Protein AF-A0A0C3EJW3-F1 (afdb_monomer_lite)

Foldseek 3Di:
DDDPDPDPPDPVSVVVVPDDDDDLVCVVVDDCVPDPVVVVCVCVVDPPVCCVPPVDPCPDPVNVVVVCVVVCVCVVVQLVVQLVVQQVVVVVCVVVVHDPPPDDTRPVNQVVLVVQCVVPVPVSVVVCVPRNYDDD

Structure (mmCIF, N/CA/C/O backbone):
data_AF-A0A0C3EJW3-F1
#
_entry.id   AF-A0A0C3EJW3-F1
#
loop_
_atom_site.group_PDB
_atom_site.id
_atom_site.type_symbol
_atom_site.label_atom_id
_atom_site.label_alt_id
_atom_site.label_comp_id
_atom_site.label_asym_id
_atom_site.label_entity_id
_atom_site.label_seq_id
_atom_site.pdbx_PDB_ins_code
_atom_site.Cartn_x
_atom_site.Cartn_y
_atom_site.Cartn_z
_atom_site.occupancy
_atom_site.B_iso_or_equiv
_atom_site.auth_seq_id
_atom_site.auth_comp_id
_atom_site.auth_asym_id
_atom_site.auth_atom_id
_atom_site.pdbx_PDB_model_num
ATOM 1 N N . MET A 1 1 ? -47.038 -11.581 35.926 1.00 37.19 1 MET A N 1
ATOM 2 C CA . MET A 1 1 ? -45.570 -11.647 35.785 1.00 37.19 1 MET A CA 1
ATOM 3 C C . MET A 1 1 ? -45.106 -10.341 35.133 1.00 37.19 1 MET A C 1
ATOM 5 O O . MET A 1 1 ? -45.569 -10.022 34.053 1.00 37.19 1 MET A O 1
ATOM 9 N N . TYR A 1 2 ? -44.385 -9.542 35.926 1.00 34.38 2 TYR A N 1
ATOM 10 C CA . TYR A 1 2 ? -43.735 -8.222 35.775 1.00 34.38 2 TYR A CA 1
ATOM 11 C C . TYR A 1 2 ? -44.122 -7.182 34.691 1.00 34.38 2 TYR A C 1
ATOM 13 O O . TYR A 1 2 ? -44.002 -7.372 33.489 1.00 34.38 2 TYR A O 1
ATOM 21 N N . LYS A 1 3 ? -44.484 -5.996 35.214 1.00 40.88 3 LYS A N 1
ATOM 22 C CA . LYS A 1 3 ? -44.752 -4.699 34.566 1.00 40.88 3 LYS A CA 1
ATOM 23 C C . LYS A 1 3 ? -43.540 -4.179 33.767 1.00 40.88 3 LYS A C 1
ATOM 25 O O . LYS A 1 3 ? -42.578 -3.722 34.373 1.00 40.88 3 LYS A O 1
ATOM 30 N N . LEU A 1 4 ? -43.647 -4.111 32.438 1.00 45.75 4 LEU A N 1
ATOM 31 C CA . LEU A 1 4 ? -42.681 -3.449 31.536 1.00 45.75 4 LEU A CA 1
ATOM 32 C C . LEU A 1 4 ? -43.073 -2.007 31.128 1.00 45.75 4 LEU A C 1
ATOM 34 O O . LEU A 1 4 ? -42.535 -1.466 30.172 1.00 45.75 4 LEU A O 1
ATOM 38 N N . TYR A 1 5 ? -43.990 -1.343 31.842 1.00 40.28 5 TYR A N 1
ATOM 39 C CA . TYR A 1 5 ? -44.593 -0.076 31.378 1.00 40.28 5 TYR A CA 1
ATOM 40 C C . TYR A 1 5 ? -44.294 1.166 32.237 1.00 40.28 5 TYR A C 1
ATOM 42 O O . TYR A 1 5 ? -45.115 2.081 32.292 1.00 40.28 5 TYR A O 1
ATOM 50 N N . ARG A 1 6 ? -43.159 1.241 32.952 1.00 43.47 6 ARG A N 1
ATOM 51 C CA . ARG A 1 6 ? -42.928 2.379 33.876 1.00 43.47 6 ARG A CA 1
ATOM 52 C C . ARG A 1 6 ? -41.541 3.021 33.896 1.00 43.47 6 ARG A C 1
ATOM 54 O O . ARG A 1 6 ? -41.274 3.797 34.804 1.00 43.47 6 ARG A O 1
ATOM 61 N N . THR A 1 7 ? -40.680 2.764 32.916 1.00 51.78 7 THR A N 1
ATOM 62 C CA . THR A 1 7 ? -39.332 3.375 32.862 1.00 51.78 7 THR A CA 1
ATOM 63 C C . THR A 1 7 ? -39.186 4.461 31.795 1.00 51.78 7 THR A C 1
ATOM 65 O O . THR A 1 7 ? -38.311 5.313 31.909 1.00 51.78 7 THR A O 1
ATOM 68 N N . THR A 1 8 ? -40.084 4.529 30.809 1.00 51.72 8 THR A N 1
ATOM 69 C CA . THR A 1 8 ? -39.999 5.486 29.688 1.00 51.72 8 THR A CA 1
ATOM 70 C C . THR A 1 8 ? -40.367 6.931 30.038 1.00 51.72 8 THR A C 1
ATOM 72 O O . THR A 1 8 ? -40.081 7.822 29.246 1.00 51.72 8 THR A O 1
ATOM 75 N N . LYS A 1 9 ? -40.971 7.197 31.207 1.00 55.03 9 LYS A N 1
ATOM 76 C CA . LYS A 1 9 ? -41.408 8.544 31.644 1.00 55.03 9 LYS A CA 1
ATOM 77 C C . LYS A 1 9 ? -40.500 9.208 32.682 1.00 55.03 9 LYS A C 1
ATOM 79 O O . LYS A 1 9 ? -40.837 10.266 33.207 1.00 55.03 9 LYS A O 1
ATOM 84 N N . ILE A 1 10 ? -39.370 8.596 33.021 1.00 71.19 10 ILE A N 1
ATOM 85 C CA . ILE A 1 10 ? -38.439 9.192 33.975 1.00 71.19 10 ILE A CA 1
ATOM 86 C C . ILE A 1 10 ? -37.557 10.175 33.198 1.00 71.19 10 ILE A C 1
ATOM 88 O O . ILE A 1 10 ? -36.778 9.765 32.340 1.00 71.19 10 ILE A O 1
ATOM 92 N N . HIS A 1 11 ? -37.683 11.470 33.494 1.00 66.19 11 HIS A N 1
ATOM 93 C CA . HIS A 1 11 ? -36.960 12.542 32.795 1.00 66.19 11 HIS A CA 1
ATOM 94 C C . HIS A 1 11 ? -35.440 12.326 32.785 1.00 66.19 11 HIS A C 1
ATOM 96 O O . HIS A 1 11 ? -34.774 12.606 31.792 1.00 66.19 11 HIS A O 1
ATOM 102 N N . THR A 1 12 ? -34.886 11.768 33.865 1.00 70.50 12 THR A N 1
ATOM 103 C CA . THR A 1 12 ? -33.463 11.417 33.945 1.00 70.50 12 THR A CA 1
ATOM 104 C C . THR A 1 12 ? -33.081 10.312 32.964 1.00 70.50 12 THR A C 1
ATOM 106 O O . THR A 1 12 ? -32.024 10.398 32.347 1.00 70.50 12 THR A O 1
ATOM 109 N N . PHE A 1 13 ? -33.947 9.317 32.757 1.00 66.31 13 PHE A N 1
ATOM 110 C CA . PHE A 1 13 ? -33.720 8.234 31.800 1.00 66.31 13 PHE A CA 1
ATOM 111 C C . PHE A 1 13 ? -33.818 8.727 30.349 1.00 66.31 13 PHE A C 1
ATOM 113 O O . PHE A 1 13 ? -32.949 8.420 29.538 1.00 66.31 13 PHE A O 1
ATOM 120 N N . GLN A 1 14 ? -34.807 9.572 30.036 1.00 68.38 14 GLN A N 1
ATOM 121 C CA . GLN A 1 14 ? -34.913 10.215 28.718 1.00 68.38 14 GLN A CA 1
ATOM 122 C C . GLN A 1 14 ? -33.709 11.120 28.419 1.00 68.38 14 GLN A C 1
ATOM 124 O O . GLN A 1 14 ? -33.182 11.103 27.309 1.00 68.38 14 GLN A O 1
ATOM 129 N N . ASN A 1 15 ? -33.215 11.85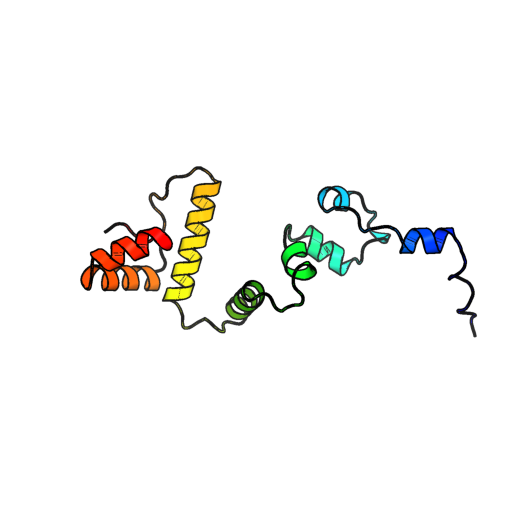3 29.422 1.00 70.44 15 ASN A N 1
ATOM 130 C CA . ASN A 1 15 ? -32.005 12.660 29.282 1.00 70.44 15 ASN A CA 1
ATOM 131 C C . ASN A 1 15 ? -30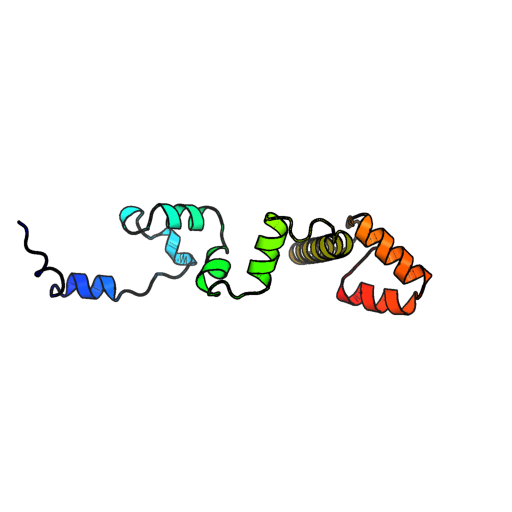.763 11.808 29.014 1.00 70.44 15 ASN A C 1
ATOM 133 O O . ASN A 1 15 ? -29.878 12.264 28.302 1.00 70.44 15 ASN A O 1
ATOM 137 N N . VAL A 1 16 ? -30.675 10.595 29.568 1.00 66.94 16 VAL A N 1
ATOM 138 C CA . VAL A 1 16 ? -29.557 9.679 29.293 1.00 66.94 16 VAL A CA 1
ATOM 139 C C . VAL A 1 16 ? -29.627 9.145 27.863 1.00 66.94 16 VAL A C 1
ATOM 141 O O . VAL A 1 16 ? -28.602 9.145 27.190 1.00 66.94 16 VAL A O 1
ATOM 144 N N . LEU A 1 17 ? -30.814 8.764 27.379 1.00 66.50 17 LEU A N 1
ATOM 145 C CA . LEU A 1 17 ? -30.999 8.296 25.998 1.00 66.50 17 LEU A CA 1
ATOM 146 C C . LEU A 1 17 ? -30.710 9.384 24.952 1.00 66.50 17 LEU A C 1
ATOM 148 O O . LEU A 1 17 ? -30.222 9.076 23.873 1.00 66.50 17 LEU A O 1
ATOM 152 N N . ASN A 1 18 ? -30.974 10.652 25.280 1.00 69.56 18 ASN A N 1
ATOM 153 C CA . ASN A 1 18 ? -30.739 11.790 24.385 1.00 69.56 18 ASN A CA 1
ATOM 154 C C . ASN A 1 18 ? -29.316 12.372 24.462 1.00 69.56 18 ASN A C 1
ATOM 156 O O . ASN A 1 18 ? -29.025 13.370 23.795 1.00 69.56 18 ASN A O 1
ATOM 160 N N . ARG A 1 19 ? -28.413 11.805 25.273 1.00 69.56 19 ARG A N 1
ATOM 161 C CA . ARG A 1 19 ? -27.011 12.243 25.277 1.00 69.56 19 ARG A CA 1
ATOM 162 C C . ARG A 1 19 ? -26.343 11.805 23.980 1.00 69.56 19 ARG A C 1
ATOM 164 O O . ARG A 1 19 ? -26.332 10.625 23.653 1.00 69.56 19 ARG A O 1
ATOM 171 N N . LYS A 1 20 ? -25.744 12.766 23.273 1.00 68.81 20 LYS A N 1
ATOM 172 C CA . LYS A 1 20 ? -24.873 12.477 22.130 1.00 68.81 20 LYS A CA 1
ATOM 173 C C . LYS A 1 20 ? -23.691 11.635 22.598 1.00 68.81 20 LYS A C 1
ATOM 175 O O . LYS A 1 20 ? -23.163 11.874 23.689 1.00 68.81 20 LYS A O 1
ATOM 180 N N . GLU A 1 21 ? -23.289 10.673 21.775 1.00 66.00 21 GLU A N 1
ATOM 181 C CA . GLU A 1 21 ? -22.085 9.900 22.049 1.00 66.00 21 GLU A CA 1
ATOM 182 C C . GLU A 1 21 ? -20.877 10.841 22.203 1.00 66.00 21 GLU A C 1
ATOM 184 O O . GLU A 1 21 ? -20.762 11.825 21.463 1.00 66.00 21 GLU A O 1
ATOM 189 N N . PRO A 1 22 ? -20.009 10.603 23.201 1.00 69.94 22 PRO A N 1
ATOM 190 C CA . PRO A 1 22 ? -18.827 11.421 23.408 1.00 69.94 22 PRO A CA 1
ATOM 191 C C . PRO A 1 22 ? -17.829 11.242 22.261 1.00 69.94 22 PRO A C 1
ATOM 193 O O . PRO A 1 22 ? -17.663 10.152 21.724 1.00 69.94 22 PRO A O 1
ATOM 196 N N . ASP A 1 23 ? -17.133 12.330 21.942 1.00 68.38 23 ASP A N 1
ATOM 197 C CA . ASP A 1 23 ? -16.114 12.382 20.893 1.00 68.38 23 ASP A CA 1
ATOM 198 C C . ASP A 1 23 ? -14.939 11.415 21.166 1.00 68.38 23 ASP A C 1
ATOM 200 O O . ASP A 1 23 ? -14.641 11.100 22.325 1.00 68.38 23 ASP A O 1
ATOM 204 N N . GLU A 1 24 ? -14.234 10.967 20.121 1.00 63.88 24 GLU A N 1
ATOM 205 C CA . GLU A 1 24 ? -13.256 9.860 20.189 1.00 63.88 24 GLU A CA 1
ATOM 206 C C . GLU A 1 24 ? -12.160 10.115 21.240 1.00 63.88 24 GLU A C 1
ATOM 208 O O . GLU A 1 24 ? -11.827 9.249 22.055 1.00 63.88 24 GLU A O 1
ATOM 213 N N . LYS A 1 25 ? -11.684 11.364 21.319 1.00 68.75 25 LYS A N 1
ATOM 214 C CA . LYS A 1 25 ? -10.680 11.824 22.297 1.00 68.75 25 LYS A CA 1
ATOM 215 C C . LYS A 1 25 ? -11.139 11.675 23.753 1.00 68.75 25 LYS A C 1
ATOM 217 O O . LYS A 1 25 ? -10.313 11.500 24.654 1.00 68.75 25 LYS A O 1
ATOM 222 N N . ASN A 1 26 ? -12.449 11.731 23.985 1.00 71.62 26 ASN A N 1
ATOM 223 C CA . ASN A 1 26 ? -13.079 11.681 25.303 1.00 71.62 26 ASN A CA 1
ATOM 224 C C . ASN A 1 26 ? -13.609 10.288 25.657 1.00 71.62 26 ASN A C 1
ATOM 226 O O . ASN A 1 26 ? -13.906 10.020 26.824 1.00 71.62 26 ASN A O 1
ATOM 230 N N . MET A 1 27 ? -13.650 9.373 24.685 1.00 66.56 27 MET A N 1
ATOM 231 C CA . MET A 1 27 ? -14.107 7.997 24.863 1.00 66.56 27 MET A CA 1
ATOM 232 C C . MET A 1 27 ? -13.359 7.279 25.988 1.00 66.56 27 MET A C 1
ATOM 234 O O . MET A 1 27 ? -13.960 6.499 26.720 1.00 66.56 27 MET A O 1
ATOM 238 N N . LYS A 1 28 ? -12.064 7.575 26.188 1.00 66.44 28 LYS A N 1
ATOM 239 C CA . LYS A 1 28 ? -11.235 6.977 27.251 1.00 66.44 28 LYS A CA 1
ATOM 240 C C . LYS A 1 28 ? -11.793 7.199 28.663 1.00 66.44 28 LYS A C 1
ATOM 242 O O . LYS A 1 28 ? -11.587 6.340 29.516 1.00 66.44 28 LYS A O 1
ATOM 247 N N . TYR A 1 29 ? -12.549 8.275 28.884 1.00 72.25 29 TYR A N 1
ATOM 248 C CA . TYR A 1 29 ? -13.121 8.637 30.184 1.00 72.25 29 TYR A CA 1
ATOM 249 C C . TYR A 1 29 ? -14.494 8.002 30.462 1.00 72.25 29 TYR A C 1
ATOM 251 O O . TYR A 1 29 ? -15.009 8.120 31.571 1.00 72.25 29 TYR A O 1
ATOM 259 N N . VAL A 1 30 ? -15.100 7.309 29.490 1.00 71.56 30 VAL A N 1
ATOM 260 C CA . VAL A 1 30 ? -16.419 6.678 29.672 1.00 71.56 30 VAL A CA 1
ATOM 261 C C . VAL A 1 30 ? -16.293 5.442 30.577 1.00 71.56 30 VAL A C 1
ATOM 263 O O . VAL A 1 30 ? -15.486 4.564 30.273 1.00 71.56 30 VAL A O 1
ATOM 266 N N . PRO A 1 31 ? -17.067 5.286 31.662 1.00 72.88 31 PRO A N 1
ATOM 267 C CA . PRO A 1 31 ? -16.935 4.117 32.533 1.00 72.88 31 PRO A CA 1
ATOM 268 C C . PRO A 1 31 ? -17.273 2.804 31.806 1.00 72.88 31 PRO A C 1
ATOM 270 O O . PRO A 1 31 ? -18.193 2.758 30.991 1.00 72.88 31 PRO A O 1
ATOM 273 N N . LYS A 1 32 ? -16.554 1.717 32.126 1.00 61.69 32 LYS A N 1
ATOM 274 C CA . LYS A 1 32 ? -16.676 0.412 31.437 1.00 61.69 32 LYS A CA 1
ATOM 275 C C . LYS A 1 32 ? -18.102 -0.156 31.435 1.00 61.69 32 LYS A C 1
ATOM 277 O O . LYS A 1 32 ? -18.497 -0.742 30.440 1.00 61.69 32 LYS A O 1
ATOM 282 N N . GLY A 1 33 ? -18.875 0.063 32.502 1.00 62.78 33 GLY A N 1
ATOM 283 C CA . GLY A 1 33 ? -20.261 -0.419 32.616 1.00 62.78 33 GLY A CA 1
ATOM 284 C C . GLY A 1 33 ? -21.271 0.270 31.689 1.00 62.78 33 GLY A C 1
ATOM 285 O O . GLY A 1 33 ? -22.372 -0.236 31.525 1.00 62.78 33 GLY A O 1
ATOM 286 N N . TYR A 1 34 ? -20.901 1.397 31.070 1.00 64.44 34 TYR A N 1
ATOM 287 C CA . TYR A 1 34 ? -21.721 2.098 30.073 1.00 64.44 34 TYR A CA 1
ATOM 288 C C . TYR A 1 34 ? -21.235 1.864 28.637 1.00 64.44 34 TYR A C 1
ATOM 290 O O . TYR A 1 34 ? -21.738 2.491 27.709 1.00 64.44 34 TYR A O 1
ATOM 298 N N . ARG A 1 35 ? -20.245 0.985 28.439 1.00 59.81 35 ARG A N 1
ATOM 299 C CA . ARG A 1 35 ? -19.780 0.566 27.115 1.00 59.81 35 ARG A CA 1
ATOM 300 C C . ARG A 1 35 ? -20.279 -0.851 26.855 1.00 59.81 35 ARG A C 1
ATOM 302 O O . ARG A 1 35 ? -20.222 -1.694 27.745 1.00 59.81 35 ARG A O 1
ATOM 309 N N . CYS A 1 36 ? -20.707 -1.144 25.631 1.00 61.25 36 CYS A N 1
ATOM 310 C CA . CYS A 1 36 ? -20.826 -2.536 25.208 1.00 61.25 36 CYS A CA 1
ATOM 311 C C . CYS A 1 36 ? -19.420 -3.156 25.277 1.00 61.25 36 CYS A C 1
ATOM 313 O O . CYS A 1 36 ? -18.479 -2.607 24.711 1.00 61.25 36 CYS A O 1
ATOM 315 N N . GLN A 1 37 ? -19.245 -4.229 26.047 1.00 58.38 37 GLN A N 1
ATOM 316 C CA . GLN A 1 37 ? -17.921 -4.754 26.401 1.00 58.38 37 GLN A CA 1
ATOM 317 C C . GLN A 1 37 ? -17.177 -5.315 25.178 1.00 58.38 37 GLN A C 1
ATOM 319 O O . GLN A 1 37 ? -15.965 -5.137 25.050 1.00 58.38 37 GLN A O 1
ATOM 324 N N . GLU A 1 38 ? -17.927 -5.897 24.243 1.00 59.81 38 GLU A N 1
ATOM 325 C CA . GLU A 1 38 ? -17.438 -6.393 22.957 1.00 59.81 38 GLU A CA 1
ATOM 326 C C . GLU A 1 38 ? -16.982 -5.233 22.065 1.00 59.81 38 GLU A C 1
ATOM 328 O O . GLU A 1 38 ? -15.810 -5.177 21.689 1.00 59.81 38 GLU A O 1
ATOM 333 N N . LEU A 1 39 ? -17.843 -4.232 21.839 1.00 58.19 39 LEU A N 1
ATOM 334 C CA . LEU A 1 39 ? -17.487 -3.022 21.085 1.00 58.19 39 LEU A CA 1
ATOM 335 C C . LEU A 1 39 ? -16.332 -2.263 21.746 1.00 58.19 39 LEU A C 1
ATOM 337 O O . LEU A 1 39 ? -15.392 -1.856 21.078 1.00 58.19 39 LEU A O 1
ATOM 341 N N . GLY A 1 40 ? -16.353 -2.112 23.069 1.00 56.75 40 GLY A N 1
ATOM 342 C CA . GLY A 1 40 ? -15.313 -1.436 23.836 1.00 56.75 40 GLY A CA 1
ATOM 343 C C . 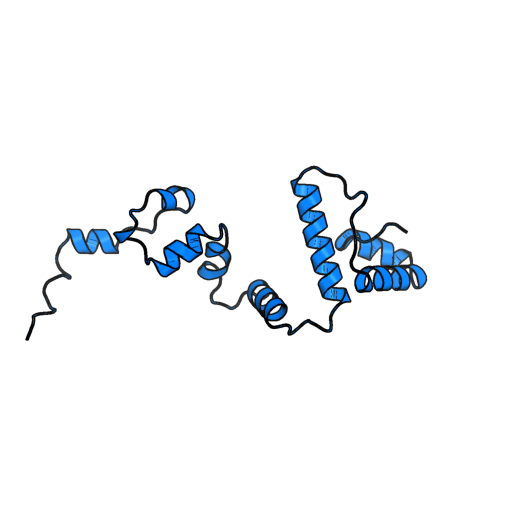GLY A 1 40 ? -13.948 -2.097 23.670 1.00 56.75 40 GLY A C 1
ATOM 344 O O . GLY A 1 40 ? -12.951 -1.386 23.573 1.00 56.75 40 GLY A O 1
ATOM 345 N N . SER A 1 41 ? -13.903 -3.430 23.584 1.00 59.28 41 SER A N 1
ATOM 346 C CA . SER A 1 41 ? -12.671 -4.172 23.301 1.00 59.28 41 SER A CA 1
ATOM 347 C C . SER A 1 41 ? -12.188 -3.977 21.861 1.00 59.28 41 SER A C 1
ATOM 349 O O . SER A 1 41 ? -10.994 -3.783 21.656 1.00 59.28 41 SER A O 1
ATOM 351 N N . ILE A 1 42 ? -13.097 -3.933 20.882 1.00 58.88 42 ILE A N 1
ATOM 352 C CA . ILE A 1 42 ? -12.779 -3.670 19.470 1.00 58.88 42 ILE A CA 1
ATOM 353 C C . ILE A 1 42 ? -12.255 -2.232 19.297 1.00 58.88 42 ILE A C 1
ATOM 355 O O . ILE A 1 42 ? -11.214 -2.033 18.672 1.00 58.88 42 ILE A O 1
ATOM 359 N N . TYR A 1 43 ? -12.897 -1.247 19.935 1.00 56.03 43 TYR A N 1
ATOM 360 C CA . TYR A 1 43 ? -12.491 0.165 19.917 1.00 56.03 43 TYR A CA 1
ATOM 361 C C . TYR A 1 43 ? -11.167 0.431 20.641 1.00 56.03 43 T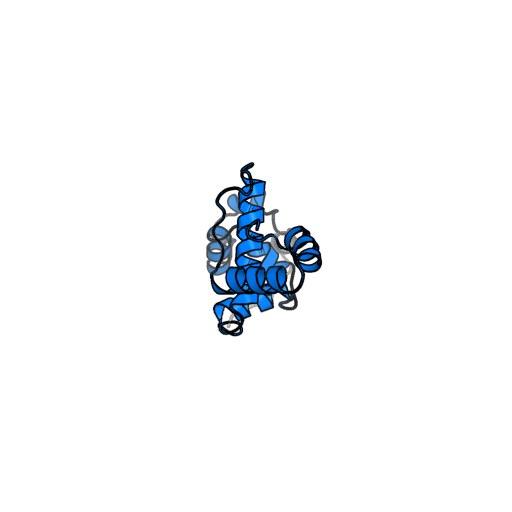YR A C 1
ATOM 363 O O . TYR A 1 43 ? -10.376 1.249 20.185 1.00 56.03 43 TYR A O 1
ATOM 371 N N . LEU A 1 44 ? -10.912 -0.239 21.772 1.00 55.59 44 LEU A N 1
ATOM 372 C CA . LEU A 1 44 ? -9.640 -0.118 22.497 1.00 55.59 44 LEU A CA 1
ATOM 373 C C . LEU A 1 44 ? -8.482 -0.790 21.753 1.00 55.59 44 LEU A C 1
ATOM 375 O O . LEU A 1 44 ? -7.337 -0.381 21.931 1.00 55.59 44 LEU A O 1
ATOM 379 N N . LYS A 1 45 ? -8.764 -1.829 20.957 1.00 54.94 45 LYS A N 1
ATOM 380 C CA . LYS A 1 45 ? -7.741 -2.629 20.278 1.00 54.94 45 LYS A CA 1
ATOM 381 C C . LYS A 1 45 ? -7.274 -2.009 18.960 1.00 54.94 45 LYS A C 1
ATOM 383 O O . LYS A 1 45 ? -6.128 -2.237 18.587 1.00 54.94 45 LYS A O 1
ATOM 388 N N . TYR A 1 46 ? -8.106 -1.206 18.288 1.00 54.78 46 TYR A N 1
ATOM 389 C CA . TYR A 1 46 ? -7.748 -0.588 17.009 1.00 54.78 46 TYR A CA 1
ATOM 390 C C . TYR A 1 46 ? -8.288 0.845 16.875 1.00 54.78 46 TYR A C 1
ATOM 392 O O . TYR A 1 46 ? -9.451 1.067 16.532 1.00 54.78 46 TYR A O 1
ATOM 400 N N . HIS A 1 47 ? -7.414 1.829 17.101 1.00 53.62 47 HIS A N 1
ATOM 401 C CA . HIS A 1 47 ? -7.673 3.231 16.758 1.00 53.62 47 HIS A CA 1
ATOM 402 C C . HIS A 1 47 ? -7.972 3.335 15.245 1.00 53.62 47 HIS A C 1
ATOM 404 O O . HIS A 1 47 ? -7.225 2.781 14.441 1.00 53.62 47 HIS A O 1
ATOM 410 N N . GLY A 1 48 ? -9.065 4.001 14.849 1.00 58.50 48 GLY A N 1
ATOM 411 C CA . GLY A 1 48 ? -9.457 4.180 13.435 1.00 58.50 48 GLY A CA 1
ATOM 412 C C . GLY A 1 48 ? -10.419 3.131 12.846 1.00 58.50 48 GLY A C 1
ATOM 413 O O . GLY A 1 48 ? -11.058 3.396 11.830 1.00 58.50 48 GLY A O 1
ATOM 414 N N . VAL A 1 49 ? -10.630 1.979 13.499 1.00 62.38 49 VAL A N 1
ATOM 415 C CA . VAL A 1 49 ? -11.629 0.981 13.042 1.00 62.38 49 VAL A CA 1
ATOM 416 C C . VAL A 1 49 ? -13.063 1.499 13.190 1.00 62.38 49 VAL A C 1
ATOM 418 O O . VAL A 1 49 ? -13.939 1.129 12.412 1.00 62.38 49 VAL A O 1
ATOM 421 N N . ARG A 1 50 ? -13.287 2.427 14.129 1.00 56.69 50 ARG A N 1
ATOM 422 C CA . ARG A 1 50 ? -14.565 3.125 14.300 1.00 56.69 50 ARG A CA 1
ATOM 423 C C . ARG A 1 50 ? -14.999 3.858 13.030 1.00 56.69 50 ARG A C 1
ATOM 425 O O . ARG A 1 50 ? -16.115 3.642 12.587 1.00 56.69 50 ARG A O 1
ATOM 432 N N . GLN A 1 51 ? -14.118 4.645 12.412 1.00 59.16 51 GLN A N 1
ATOM 433 C CA . GLN A 1 51 ? -14.420 5.359 11.162 1.00 59.16 51 GLN A CA 1
ATOM 434 C C . GLN A 1 51 ? -14.728 4.386 10.017 1.00 59.16 51 GLN A C 1
ATOM 436 O O . GLN A 1 51 ? -15.677 4.583 9.267 1.00 59.16 51 GLN A O 1
ATOM 441 N N . LEU A 1 52 ? -13.988 3.277 9.928 1.00 59.50 52 LEU A N 1
ATOM 442 C CA . LEU A 1 52 ? -14.231 2.257 8.906 1.00 59.50 52 LEU A CA 1
ATOM 443 C C . LEU A 1 52 ? -15.607 1.584 9.057 1.00 59.50 52 LEU A C 1
ATOM 445 O O . LEU A 1 52 ? -16.258 1.322 8.049 1.00 59.50 52 LEU A O 1
ATOM 449 N N . ILE A 1 53 ? -16.050 1.317 10.290 1.00 62.06 53 ILE A N 1
ATOM 450 C CA . ILE A 1 53 ? -17.306 0.604 10.580 1.00 62.06 53 ILE A CA 1
ATOM 451 C C . ILE A 1 53 ? -18.519 1.547 10.646 1.00 62.06 53 ILE A C 1
ATOM 453 O O . ILE A 1 53 ? -19.599 1.175 10.196 1.00 62.06 53 ILE A O 1
ATOM 457 N N . GLU A 1 54 ? -18.370 2.748 11.209 1.00 57.91 54 GLU A N 1
ATOM 458 C CA . GLU A 1 54 ? -19.485 3.672 11.462 1.00 57.91 54 GLU A CA 1
ATOM 459 C C . GLU A 1 54 ? -19.755 4.640 10.307 1.00 57.91 54 GLU A C 1
ATOM 461 O O . GLU A 1 54 ? -20.912 4.989 10.083 1.00 57.91 54 GLU A O 1
ATOM 466 N N . GLU A 1 55 ? -18.738 5.060 9.543 1.00 55.72 55 GLU A N 1
ATOM 467 C CA . GLU A 1 55 ? -18.941 6.017 8.439 1.00 55.72 55 GLU A CA 1
ATOM 468 C C . GLU A 1 55 ? -19.364 5.340 7.128 1.00 55.72 55 GLU A C 1
ATOM 470 O O . GLU A 1 55 ? -19.715 6.016 6.164 1.00 55.72 55 GLU A O 1
ATOM 475 N N . ASN A 1 56 ? -19.373 4.005 7.067 1.00 53.28 56 ASN A N 1
ATOM 476 C CA . ASN A 1 56 ? -19.791 3.275 5.879 1.00 53.28 56 ASN A CA 1
ATOM 477 C C . ASN A 1 56 ? -20.702 2.106 6.236 1.00 53.28 56 ASN A C 1
ATOM 479 O O . ASN A 1 56 ? -20.286 1.154 6.884 1.00 53.28 56 ASN A O 1
ATOM 483 N N . THR A 1 57 ? -21.924 2.132 5.704 1.00 57.56 57 THR A N 1
ATOM 484 C CA . THR A 1 57 ? -22.967 1.087 5.749 1.00 57.56 57 THR A CA 1
ATOM 485 C C . THR A 1 57 ? -22.569 -0.233 5.053 1.00 57.56 57 THR A C 1
ATOM 487 O O . THR A 1 57 ? -23.390 -0.892 4.423 1.00 57.56 57 THR A O 1
ATOM 490 N N . GLY A 1 58 ? -21.293 -0.628 5.096 1.00 57.09 58 GLY A N 1
ATOM 491 C CA . GLY A 1 58 ? -20.745 -1.786 4.383 1.00 57.09 58 GLY A CA 1
ATOM 492 C C . GLY A 1 58 ? -20.575 -1.579 2.872 1.00 57.09 58 GLY A C 1
ATOM 493 O O . GLY A 1 58 ? -20.158 -2.497 2.171 1.00 57.09 58 GLY A O 1
ATOM 494 N N . GLN A 1 59 ? -20.874 -0.383 2.351 1.00 64.50 59 GLN A N 1
ATOM 495 C CA . GLN A 1 59 ? -20.828 -0.094 0.912 1.00 64.50 59 GLN A CA 1
ATOM 496 C C . GLN A 1 59 ? -19.508 0.509 0.421 1.00 64.50 59 GLN A C 1
ATOM 498 O O . GLN A 1 59 ? -19.306 0.591 -0.790 1.00 64.50 59 GLN A O 1
ATOM 503 N N . SER A 1 60 ? -18.590 0.895 1.314 1.00 76.81 60 SER A N 1
ATOM 504 C CA . SER A 1 60 ? -17.299 1.445 0.889 1.00 76.81 60 SER A CA 1
ATOM 505 C C . SER A 1 60 ? -16.501 0.414 0.087 1.00 76.81 60 SER A C 1
ATOM 507 O O . SER A 1 60 ? -16.203 -0.669 0.609 1.00 76.81 60 SER A O 1
ATOM 509 N N . PRO A 1 61 ? -16.092 0.745 -1.152 1.00 81.94 61 PRO A N 1
ATOM 510 C CA . PRO A 1 61 ? -15.230 -0.113 -1.958 1.00 81.94 61 PRO A CA 1
ATOM 511 C C . PRO A 1 61 ? -13.930 -0.490 -1.241 1.00 81.94 61 PRO A C 1
ATOM 513 O O . PRO A 1 61 ? -13.428 -1.589 -1.440 1.00 81.94 61 PRO A O 1
ATOM 516 N N . TRP A 1 62 ? -13.414 0.377 -0.365 1.00 83.31 62 TRP A N 1
ATOM 517 C CA . TRP A 1 62 ? -12.180 0.147 0.391 1.00 83.31 62 TRP A CA 1
ATOM 518 C C . TRP A 1 62 ? -12.337 -0.932 1.457 1.00 83.31 62 TRP A C 1
ATOM 520 O O . TRP A 1 62 ? -11.450 -1.763 1.636 1.00 83.31 62 TRP A O 1
ATOM 530 N N . LEU A 1 63 ? -13.486 -0.947 2.135 1.00 81.25 63 LEU A N 1
ATOM 531 C CA . LEU A 1 63 ? -13.785 -1.946 3.155 1.00 81.25 63 LEU A CA 1
ATOM 532 C C . LEU A 1 63 ? -14.015 -3.313 2.502 1.00 81.25 63 LEU A C 1
ATOM 534 O O . LEU A 1 63 ? -13.455 -4.310 2.950 1.00 81.25 63 LEU A O 1
ATOM 538 N N . ARG A 1 64 ? -14.737 -3.341 1.374 1.00 84.56 64 ARG A N 1
ATOM 539 C CA . ARG A 1 64 ? -14.901 -4.553 0.555 1.00 84.56 64 ARG A CA 1
ATOM 540 C C . ARG A 1 64 ? -13.578 -5.043 -0.025 1.00 84.56 64 ARG A C 1
ATOM 542 O O . ARG A 1 64 ? -13.355 -6.247 -0.077 1.00 84.56 64 ARG A O 1
ATOM 549 N N . PHE A 1 65 ? -12.700 -4.130 -0.437 1.00 87.12 65 PHE A N 1
ATOM 550 C CA . PHE A 1 65 ? -11.359 -4.477 -0.895 1.00 87.12 65 PHE A CA 1
ATOM 551 C C . PHE A 1 65 ? -10.546 -5.114 0.235 1.00 87.12 65 PHE A C 1
ATOM 553 O O . PHE A 1 65 ? -10.008 -6.199 0.046 1.00 87.12 65 PHE A O 1
ATOM 560 N N . ALA A 1 66 ? -10.513 -4.502 1.423 1.00 86.25 66 ALA A N 1
ATOM 561 C CA . ALA A 1 66 ? -9.808 -5.047 2.582 1.00 86.25 66 ALA A CA 1
ATOM 562 C C . ALA A 1 66 ? -10.336 -6.434 2.983 1.00 86.25 66 ALA A C 1
ATOM 564 O O . ALA A 1 66 ? -9.544 -7.355 3.173 1.00 86.25 66 ALA A O 1
ATOM 565 N N . GLN A 1 67 ? -11.662 -6.604 3.037 1.00 85.44 67 GLN A N 1
ATOM 566 C CA . GLN A 1 67 ? -12.294 -7.908 3.260 1.00 85.44 67 GLN A CA 1
ATOM 567 C C . GLN A 1 67 ? -11.893 -8.912 2.175 1.00 85.44 67 GLN A C 1
ATOM 569 O O . GLN A 1 67 ? -11.400 -9.984 2.495 1.00 85.44 67 GLN A O 1
ATOM 574 N N . GLY A 1 68 ? -11.983 -8.536 0.896 1.00 87.75 68 GLY A N 1
ATOM 575 C CA . GLY A 1 68 ? -11.584 -9.398 -0.215 1.00 87.75 68 GLY A CA 1
ATOM 576 C C . GLY A 1 68 ? -10.102 -9.789 -0.189 1.00 87.75 68 GLY A C 1
ATOM 577 O O . GLY A 1 68 ? -9.760 -10.903 -0.578 1.00 87.75 68 GLY A O 1
ATOM 578 N N . VAL A 1 69 ? -9.208 -8.923 0.298 1.00 89.31 69 VAL A N 1
ATOM 579 C CA . VAL A 1 69 ? -7.792 -9.272 0.508 1.00 89.31 69 VAL A CA 1
ATOM 580 C C . VAL A 1 69 ? -7.649 -10.319 1.616 1.00 89.31 69 VAL A C 1
ATOM 582 O O . VAL A 1 69 ? -6.937 -11.303 1.415 1.00 89.31 69 VAL A O 1
ATOM 585 N N . VAL A 1 70 ? -8.343 -10.148 2.747 1.00 87.88 70 VAL A N 1
ATOM 586 C CA . VAL A 1 70 ? -8.321 -11.097 3.878 1.00 87.88 70 VAL A CA 1
ATOM 587 C C . VAL A 1 70 ? -8.922 -12.449 3.488 1.00 87.88 70 VAL A C 1
ATOM 589 O O . VAL A 1 70 ? -8.319 -13.490 3.748 1.00 87.88 70 VAL A O 1
ATOM 592 N N . ASP A 1 71 ? -10.053 -12.434 2.785 1.00 89.00 71 ASP A N 1
ATOM 593 C CA . ASP A 1 71 ? -10.741 -13.628 2.282 1.00 89.00 71 ASP A CA 1
ATOM 594 C C . ASP A 1 71 ? -9.968 -14.298 1.130 1.00 89.00 71 ASP A C 1
ATOM 596 O O . ASP A 1 71 ? -10.228 -15.440 0.745 1.00 89.00 71 ASP A O 1
ATOM 600 N N . GLY A 1 72 ? -8.963 -13.609 0.584 1.00 89.50 72 GLY A N 1
ATOM 601 C CA . GLY A 1 72 ? -8.109 -14.122 -0.473 1.00 89.50 72 GLY A CA 1
ATOM 602 C C . GLY A 1 72 ? -8.722 -14.071 -1.869 1.00 89.50 72 GLY A C 1
ATOM 603 O O . GLY A 1 72 ? -8.224 -14.750 -2.763 1.00 89.50 72 GLY A O 1
ATOM 604 N N . VAL A 1 73 ? -9.754 -13.254 -2.077 1.00 92.81 73 VAL A N 1
ATOM 605 C CA . VAL A 1 73 ? -10.388 -13.001 -3.382 1.00 92.81 73 VAL A CA 1
ATOM 606 C C . VAL A 1 73 ? -9.367 -12.513 -4.412 1.00 92.81 73 VAL A C 1
ATOM 608 O O . VAL A 1 73 ? -9.480 -12.828 -5.592 1.00 92.81 73 VAL A O 1
ATOM 611 N N . TYR A 1 74 ? -8.346 -11.776 -3.962 1.00 91.06 74 TYR A N 1
ATOM 612 C CA . TYR A 1 74 ? -7.323 -11.179 -4.824 1.00 91.06 74 TYR A CA 1
ATOM 613 C C . TYR A 1 74 ? -5.985 -11.936 -4.845 1.00 91.06 74 TYR A C 1
ATOM 615 O O . TYR A 1 74 ? -4.962 -11.360 -5.216 1.00 91.06 74 TYR A O 1
ATOM 623 N N . LYS A 1 75 ? -5.954 -13.204 -4.408 1.00 88.12 75 LYS A N 1
ATOM 624 C CA . LYS A 1 75 ? -4.703 -13.972 -4.252 1.00 88.12 75 LYS A CA 1
ATOM 625 C C . LYS A 1 75 ? -3.877 -14.069 -5.531 1.00 88.12 75 LYS A C 1
ATOM 627 O O . LYS A 1 75 ? -2.658 -14.070 -5.431 1.00 88.12 75 LYS A O 1
ATOM 632 N N . GLU A 1 76 ? -4.513 -14.125 -6.697 1.00 91.12 76 GLU A N 1
ATOM 633 C CA . GLU A 1 76 ? -3.831 -14.259 -7.992 1.00 91.12 76 GLU A CA 1
ATOM 634 C C . GLU A 1 76 ? -3.378 -12.904 -8.567 1.00 91.12 76 GLU A C 1
ATOM 636 O O . GLU A 1 76 ? -2.494 -12.828 -9.420 1.00 91.12 76 GLU A O 1
ATOM 641 N N . GLN A 1 77 ? -3.933 -11.798 -8.069 1.00 92.69 77 GLN A N 1
ATOM 642 C CA . GLN A 1 77 ? -3.677 -10.437 -8.531 1.00 92.69 77 GLN A CA 1
ATOM 643 C C . GLN A 1 77 ? -2.410 -9.860 -7.877 1.00 92.69 77 GLN A C 1
ATOM 645 O O . GLN A 1 77 ? -2.402 -8.750 -7.339 1.00 92.69 77 GLN A O 1
ATOM 650 N N . HIS A 1 78 ? -1.304 -10.606 -7.952 1.00 91.81 78 HIS A N 1
ATOM 651 C CA . HIS A 1 78 ? -0.035 -10.287 -7.287 1.00 91.81 78 HIS A CA 1
ATOM 652 C C . HIS A 1 78 ? 0.544 -8.919 -7.676 1.00 91.81 78 HIS A C 1
ATOM 654 O O . HIS A 1 78 ? 1.133 -8.241 -6.835 1.00 91.81 78 HIS A O 1
ATOM 660 N N . VAL A 1 79 ? 0.366 -8.488 -8.931 1.00 92.56 79 VAL A N 1
ATOM 661 C CA . VAL A 1 79 ? 0.836 -7.173 -9.403 1.00 92.56 79 VAL A CA 1
ATOM 662 C C . VAL A 1 79 ? 0.061 -6.041 -8.730 1.00 92.56 79 VAL A C 1
ATOM 664 O O . VAL A 1 79 ? 0.669 -5.091 -8.245 1.00 92.56 79 VAL A O 1
ATOM 667 N N . LEU A 1 80 ? -1.269 -6.158 -8.650 1.00 91.50 80 LEU A N 1
ATOM 668 C CA . LEU A 1 80 ? -2.121 -5.157 -8.006 1.00 91.50 80 LEU A CA 1
ATOM 669 C C . LEU A 1 80 ? -1.849 -5.100 -6.503 1.00 91.50 80 LEU A C 1
ATOM 671 O O . LEU A 1 80 ? -1.666 -4.014 -5.960 1.00 91.50 80 LEU A O 1
ATOM 675 N N . LEU A 1 81 ? -1.766 -6.256 -5.839 1.00 93.06 81 LEU A N 1
ATOM 676 C CA . LEU A 1 81 ? -1.445 -6.316 -4.413 1.00 93.06 81 LEU A CA 1
ATOM 677 C C . LEU A 1 81 ? -0.061 -5.723 -4.120 1.00 93.06 81 LEU A C 1
ATOM 679 O O . LEU A 1 81 ? 0.077 -4.928 -3.195 1.00 93.06 81 LEU A O 1
ATOM 683 N N . GLY A 1 82 ? 0.941 -6.038 -4.945 1.00 91.50 82 GLY A N 1
ATOM 684 C CA . GLY A 1 82 ? 2.282 -5.468 -4.825 1.00 91.50 82 GLY A CA 1
ATOM 685 C C . GLY A 1 82 ? 2.327 -3.957 -5.074 1.00 91.50 82 GLY A C 1
ATOM 686 O O . GLY A 1 82 ? 3.082 -3.253 -4.406 1.00 91.50 82 GLY A O 1
ATOM 687 N N . MET A 1 83 ? 1.493 -3.444 -5.982 1.00 92.12 83 MET A N 1
ATOM 688 C CA . MET A 1 83 ? 1.339 -2.005 -6.212 1.00 92.12 83 MET A CA 1
ATOM 689 C C . MET A 1 83 ? 0.723 -1.306 -4.994 1.00 92.12 83 MET A C 1
ATOM 691 O O . MET A 1 83 ? 1.237 -0.281 -4.551 1.00 92.12 83 MET A O 1
ATOM 695 N N . VAL A 1 84 ? -0.351 -1.864 -4.426 1.00 92.00 84 VAL A N 1
ATOM 696 C CA . VAL A 1 84 ? -0.987 -1.317 -3.217 1.00 92.00 84 VAL A CA 1
ATOM 697 C C . VAL A 1 84 ? -0.003 -1.330 -2.046 1.00 92.00 84 VAL A C 1
ATOM 699 O O . VAL A 1 84 ? 0.151 -0.316 -1.370 1.00 92.00 84 VAL A O 1
ATOM 702 N N . GLU A 1 85 ? 0.728 -2.431 -1.848 1.00 90.94 85 GLU A N 1
ATOM 703 C CA . GLU A 1 85 ? 1.784 -2.535 -0.833 1.00 90.94 85 GLU A CA 1
ATOM 704 C C . GLU A 1 85 ? 2.850 -1.440 -1.012 1.00 90.94 85 GLU A C 1
ATOM 706 O O . GLU A 1 85 ? 3.254 -0.790 -0.045 1.00 90.94 85 GLU A O 1
ATOM 711 N N . ALA A 1 86 ? 3.271 -1.189 -2.255 1.00 89.81 86 ALA A N 1
ATOM 712 C CA . ALA A 1 86 ? 4.229 -0.138 -2.564 1.00 89.81 86 ALA A CA 1
ATOM 713 C C . ALA A 1 86 ? 3.687 1.261 -2.213 1.00 89.81 86 ALA A C 1
ATOM 715 O O . ALA A 1 86 ? 4.395 2.069 -1.609 1.00 89.81 86 ALA A O 1
ATOM 716 N N . MET A 1 87 ? 2.422 1.542 -2.530 1.00 90.25 87 MET A N 1
ATOM 717 C CA . MET A 1 87 ? 1.788 2.817 -2.190 1.00 90.25 87 MET A CA 1
ATOM 718 C C . MET A 1 87 ? 1.683 3.034 -0.675 1.00 90.25 87 MET A C 1
ATOM 720 O O . MET A 1 87 ? 1.953 4.140 -0.207 1.00 90.25 87 MET A O 1
ATOM 724 N N . VAL A 1 88 ? 1.346 1.992 0.095 1.00 89.44 88 VAL A N 1
ATOM 725 C CA . VAL A 1 88 ? 1.276 2.079 1.564 1.00 89.44 88 VAL A CA 1
ATOM 726 C C . VAL A 1 88 ? 2.653 2.382 2.157 1.00 89.44 88 VAL A C 1
ATOM 728 O O . VAL A 1 88 ? 2.786 3.337 2.919 1.00 89.44 88 VAL A O 1
ATOM 731 N N . LYS A 1 89 ? 3.698 1.650 1.748 1.00 88.00 89 LYS A N 1
ATOM 732 C CA . LYS A 1 89 ? 5.079 1.907 2.201 1.00 88.00 89 LYS A CA 1
ATOM 733 C C . LYS A 1 89 ? 5.553 3.313 1.834 1.00 88.00 89 LYS A C 1
ATOM 735 O O . LYS A 1 89 ? 6.189 3.982 2.641 1.00 88.00 89 LYS A O 1
ATOM 740 N N . LYS A 1 90 ? 5.223 3.791 0.630 1.00 86.62 90 LYS A N 1
ATOM 741 C CA . LYS A 1 90 ? 5.535 5.161 0.197 1.00 86.62 90 LYS A CA 1
ATOM 742 C C . LYS A 1 90 ? 4.893 6.194 1.127 1.00 86.62 90 LYS A C 1
ATOM 744 O O . LYS A 1 90 ? 5.565 7.141 1.527 1.00 86.62 90 LYS A O 1
ATOM 749 N N . ALA A 1 91 ? 3.618 6.015 1.475 1.00 87.56 91 ALA A N 1
ATOM 750 C CA . ALA A 1 91 ? 2.916 6.906 2.396 1.00 87.56 91 ALA A CA 1
ATOM 751 C C . ALA A 1 91 ? 3.545 6.891 3.800 1.00 87.56 91 ALA A C 1
ATOM 753 O O . ALA A 1 91 ? 3.744 7.955 4.376 1.00 87.56 91 ALA A O 1
ATOM 754 N N . GLU A 1 92 ? 3.925 5.713 4.301 1.00 86.69 92 GLU A N 1
ATOM 755 C CA . GLU A 1 92 ? 4.591 5.544 5.599 1.00 86.69 92 GLU A CA 1
ATOM 756 C C . GLU A 1 92 ? 5.978 6.208 5.644 1.00 86.69 92 GLU A C 1
ATOM 758 O O . GLU A 1 92 ? 6.314 6.918 6.591 1.00 86.69 92 GLU A O 1
ATOM 763 N N . HIS A 1 93 ? 6.789 6.043 4.594 1.00 84.88 93 HIS A N 1
ATOM 764 C CA . HIS A 1 93 ? 8.077 6.732 4.488 1.00 84.88 93 HIS A CA 1
ATOM 765 C C . HIS A 1 93 ? 7.900 8.254 4.527 1.00 84.88 93 HIS A C 1
ATOM 767 O O . HIS A 1 93 ? 8.592 8.931 5.288 1.00 84.88 93 HIS A O 1
ATOM 773 N N . LEU A 1 94 ? 6.946 8.781 3.753 1.00 86.31 94 LEU A N 1
ATOM 774 C CA . LEU A 1 94 ? 6.664 10.215 3.707 1.00 86.31 94 LEU A CA 1
ATOM 775 C C . LEU A 1 94 ? 6.125 10.742 5.041 1.00 86.31 94 LEU A C 1
ATOM 777 O O . LEU A 1 94 ? 6.550 11.812 5.472 1.00 86.31 94 LEU A O 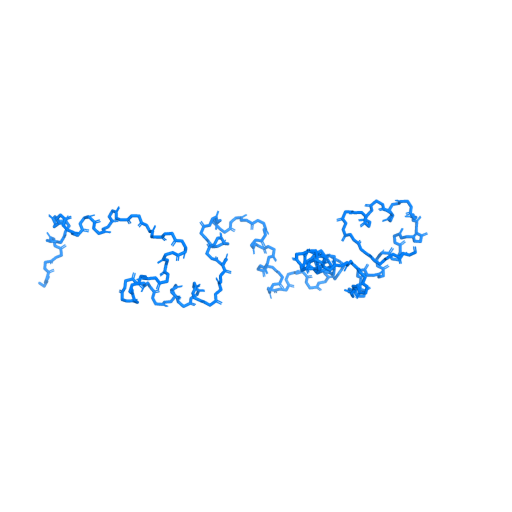1
ATOM 781 N N . SER A 1 95 ? 5.244 10.001 5.726 1.00 85.56 95 SER A N 1
AT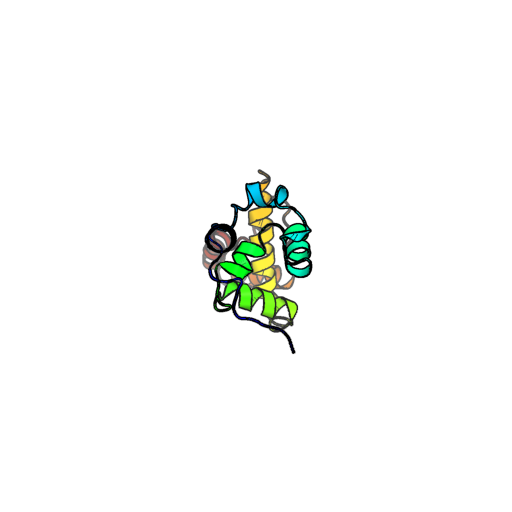OM 782 C CA . SER A 1 95 ? 4.742 10.403 7.048 1.00 85.56 95 SER A CA 1
ATOM 783 C C . SER A 1 95 ? 5.844 10.438 8.103 1.00 85.56 95 SER A C 1
ATOM 785 O O . SER A 1 95 ? 5.798 11.265 9.009 1.00 85.56 95 SER A O 1
ATOM 787 N N . ASN A 1 96 ? 6.854 9.578 7.961 1.00 85.62 96 ASN A N 1
ATOM 788 C CA . ASN A 1 96 ? 8.009 9.518 8.855 1.00 85.62 96 ASN A CA 1
ATOM 789 C C . ASN A 1 96 ? 9.105 10.541 8.495 1.00 85.62 96 ASN A C 1
ATOM 791 O O . ASN A 1 96 ? 10.143 10.575 9.149 1.00 85.62 96 ASN A O 1
ATOM 795 N N . GLY A 1 97 ? 8.901 11.363 7.457 1.00 84.38 97 GLY A N 1
ATOM 796 C CA . GLY A 1 97 ? 9.895 12.327 6.975 1.00 84.38 97 GLY A CA 1
ATOM 797 C C . GLY A 1 97 ? 11.088 11.687 6.256 1.00 84.38 97 GLY A C 1
ATOM 798 O O . GLY A 1 97 ? 12.081 12.361 5.986 1.00 84.38 97 GLY A O 1
ATOM 799 N N . ASN A 1 98 ? 11.000 10.396 5.929 1.00 83.19 98 ASN A N 1
ATOM 800 C CA . ASN A 1 98 ? 12.053 9.664 5.245 1.00 83.19 98 ASN A CA 1
ATOM 801 C C . ASN A 1 98 ? 11.942 9.843 3.728 1.00 83.19 98 ASN A C 1
ATOM 803 O O . ASN A 1 98 ? 10.854 9.871 3.148 1.00 83.19 98 ASN A O 1
ATOM 807 N N . GLY A 1 99 ? 13.094 9.887 3.058 1.00 77.25 99 GLY A N 1
ATOM 808 C CA . GLY A 1 99 ? 13.144 9.765 1.604 1.00 77.25 99 GLY A CA 1
ATOM 809 C C . GLY A 1 99 ? 12.661 8.388 1.127 1.00 77.25 99 GLY A C 1
ATOM 810 O O . GLY A 1 99 ? 12.628 7.415 1.881 1.00 77.25 99 GLY A O 1
ATOM 811 N N . LEU A 1 100 ? 12.347 8.286 -0.166 1.00 78.12 100 LEU A N 1
ATOM 812 C CA . LEU A 1 100 ? 11.914 7.039 -0.823 1.00 78.12 100 LEU A CA 1
ATOM 813 C C . LEU A 1 100 ? 13.082 6.106 -1.195 1.00 78.12 100 LEU A C 1
ATOM 815 O O . LEU A 1 100 ? 12.944 5.207 -2.024 1.00 78.12 100 LEU A O 1
ATOM 819 N N . GLN A 1 101 ? 14.259 6.348 -0.620 1.00 73.50 101 GLN A N 1
ATOM 820 C CA . GLN A 1 101 ? 15.454 5.564 -0.893 1.00 73.50 101 GLN A CA 1
ATOM 821 C C . GLN A 1 101 ? 15.349 4.190 -0.224 1.00 73.50 101 GLN A C 1
ATOM 823 O O . GLN A 1 101 ? 14.815 4.059 0.874 1.00 73.50 101 GLN A O 1
ATOM 828 N N . ASN A 1 102 ? 15.883 3.167 -0.896 1.00 77.06 102 ASN A N 1
ATOM 829 C CA . ASN A 1 102 ? 15.939 1.786 -0.409 1.00 77.06 102 ASN A CA 1
ATOM 830 C C . ASN A 1 102 ? 14.573 1.135 -0.093 1.00 77.06 102 ASN A C 1
ATOM 832 O O . ASN A 1 102 ? 14.481 0.221 0.727 1.00 77.06 102 ASN A O 1
ATOM 836 N N . MET A 1 103 ? 13.500 1.581 -0.750 1.00 83.19 103 MET A N 1
ATOM 837 C CA . MET A 1 103 ? 12.194 0.942 -0.615 1.00 83.19 103 MET A CA 1
ATOM 838 C C . MET A 1 103 ? 12.183 -0.429 -1.312 1.00 83.19 103 MET A C 1
ATOM 840 O O . MET A 1 103 ? 12.595 -0.561 -2.466 1.00 83.19 103 MET A O 1
ATOM 844 N N . SER A 1 104 ? 11.695 -1.453 -0.608 1.00 84.00 104 SER A N 1
ATOM 845 C CA . SER A 1 104 ? 11.563 -2.813 -1.139 1.00 84.00 104 SER A CA 1
ATOM 846 C C . SER A 1 104 ? 10.207 -3.024 -1.817 1.00 84.00 104 SER A C 1
ATOM 848 O O . SER A 1 104 ? 9.156 -2.720 -1.238 1.00 84.00 104 SER A O 1
ATOM 850 N N . TYR A 1 105 ? 10.243 -3.590 -3.024 1.00 88.12 105 TYR A N 1
ATOM 851 C CA . TYR A 1 105 ? 9.081 -3.846 -3.871 1.00 88.12 105 TYR A CA 1
ATOM 852 C C . TYR A 1 105 ? 8.780 -5.341 -3.973 1.00 88.12 105 TYR A C 1
ATOM 854 O O . TYR A 1 105 ? 9.679 -6.184 -3.979 1.00 88.12 105 TYR A O 1
ATOM 862 N N . ASN A 1 106 ? 7.495 -5.672 -4.093 1.00 92.19 106 ASN A N 1
ATOM 863 C CA . ASN A 1 106 ? 7.060 -7.030 -4.385 1.00 92.19 106 ASN A CA 1
ATOM 864 C C . ASN A 1 106 ? 7.594 -7.483 -5.758 1.00 92.19 106 ASN A C 1
ATOM 866 O O . ASN A 1 106 ? 7.528 -6.726 -6.725 1.00 92.19 106 ASN A O 1
ATOM 870 N N . LYS A 1 107 ? 8.064 -8.733 -5.865 1.00 92.31 107 LYS A N 1
ATOM 871 C CA . LYS A 1 107 ? 8.658 -9.281 -7.099 1.00 92.31 107 LYS A CA 1
ATOM 872 C C . LYS A 1 107 ? 7.730 -9.191 -8.312 1.00 92.31 107 LYS A C 1
ATOM 874 O O . LYS A 1 107 ? 8.189 -8.830 -9.388 1.00 92.31 107 LYS A O 1
ATOM 879 N N . ALA A 1 108 ? 6.446 -9.514 -8.155 1.00 92.75 108 ALA A N 1
ATOM 880 C CA . ALA A 1 108 ? 5.496 -9.492 -9.268 1.00 92.75 108 ALA A CA 1
ATOM 881 C C . ALA A 1 108 ? 5.288 -8.064 -9.794 1.00 92.75 108 ALA A C 1
ATOM 883 O O . ALA A 1 108 ? 5.259 -7.835 -11.001 1.00 92.75 108 ALA A O 1
ATOM 884 N N . PHE A 1 109 ? 5.201 -7.099 -8.879 1.00 93.62 109 PHE A N 1
ATOM 885 C CA . PHE A 1 109 ? 5.090 -5.686 -9.220 1.00 93.62 109 PHE A CA 1
ATOM 886 C C . PHE A 1 109 ? 6.379 -5.129 -9.844 1.00 93.62 109 PHE A C 1
ATOM 888 O O . PHE A 1 109 ? 6.311 -4.391 -10.824 1.00 93.62 109 PHE A O 1
ATOM 895 N N . ASP A 1 110 ? 7.550 -5.517 -9.333 1.00 92.56 110 ASP A N 1
ATOM 896 C CA . ASP A 1 110 ? 8.847 -5.087 -9.873 1.00 92.56 110 ASP A CA 1
ATOM 897 C C . ASP A 1 110 ? 9.071 -5.634 -11.293 1.00 92.56 110 ASP A C 1
ATOM 899 O O . ASP A 1 110 ? 9.450 -4.894 -12.199 1.00 92.56 110 ASP A O 1
ATOM 903 N N . LEU A 1 111 ? 8.728 -6.906 -11.535 1.00 93.75 111 LEU A N 1
ATOM 904 C CA . LEU A 1 111 ? 8.755 -7.498 -12.877 1.00 93.75 111 LEU A CA 1
ATOM 905 C C . LEU A 1 111 ? 7.803 -6.782 -13.839 1.00 93.75 111 LEU A C 1
ATOM 907 O O . LEU A 1 111 ? 8.179 -6.499 -14.974 1.00 93.75 111 LEU A O 1
ATOM 911 N N . PHE A 1 112 ? 6.595 -6.442 -13.389 1.00 93.44 112 PHE A N 1
ATOM 912 C CA . PHE A 1 112 ? 5.667 -5.646 -14.190 1.00 93.44 112 PHE A CA 1
ATOM 913 C C . PHE A 1 112 ? 6.250 -4.267 -14.538 1.00 93.44 112 PHE A C 1
ATOM 915 O O . PHE A 1 112 ? 6.185 -3.851 -15.694 1.00 93.44 112 PHE A O 1
ATOM 922 N N . CYS A 1 113 ? 6.872 -3.585 -13.571 1.00 92.44 113 CYS A N 1
ATOM 923 C CA . CYS A 1 113 ? 7.547 -2.306 -13.795 1.00 92.44 113 CYS A CA 1
ATOM 924 C C . CYS A 1 113 ? 8.666 -2.423 -14.838 1.00 92.44 113 CYS A C 1
ATOM 926 O O . CYS A 1 113 ? 8.756 -1.583 -15.733 1.00 92.44 113 CYS A O 1
ATOM 928 N N . LEU A 1 114 ? 9.477 -3.481 -14.763 1.00 93.25 114 LEU A N 1
ATOM 929 C CA . LEU A 1 114 ? 10.545 -3.759 -15.727 1.00 93.25 114 LEU A CA 1
ATOM 930 C C . LEU A 1 114 ? 9.996 -3.996 -17.136 1.00 93.25 114 LEU A C 1
ATOM 932 O O . LEU A 1 114 ? 10.492 -3.407 -18.096 1.00 93.25 114 LEU A O 1
ATOM 936 N N . VAL A 1 115 ? 8.940 -4.803 -17.270 1.00 94.44 115 VAL A N 1
ATOM 937 C CA . VAL A 1 115 ? 8.277 -5.036 -18.563 1.00 94.44 115 VAL A CA 1
ATOM 938 C C . VAL A 1 115 ? 7.706 -3.728 -19.116 1.00 94.44 115 VAL A C 1
ATOM 940 O O . VAL A 1 115 ? 7.929 -3.406 -20.285 1.00 94.44 115 VAL A O 1
ATOM 943 N N . LEU A 1 116 ? 7.038 -2.925 -18.284 1.00 93.50 116 LEU A N 1
ATOM 944 C CA . LEU A 1 116 ? 6.485 -1.633 -18.690 1.00 93.50 116 LEU A CA 1
ATOM 945 C C . LEU A 1 116 ? 7.578 -0.656 -19.150 1.00 93.50 116 LEU A C 1
ATOM 947 O O . LEU A 1 116 ? 7.422 0.019 -20.164 1.00 93.50 116 LEU A O 1
ATOM 951 N N . ALA A 1 117 ? 8.707 -0.610 -18.448 1.00 93.50 117 ALA A N 1
ATOM 952 C CA . ALA A 1 117 ? 9.841 0.216 -18.837 1.00 93.50 117 ALA A CA 1
ATOM 953 C C . ALA A 1 117 ? 10.521 -0.271 -20.118 1.00 93.50 117 ALA A C 1
ATOM 955 O O . ALA A 1 117 ? 10.893 0.553 -20.950 1.00 93.50 117 ALA A O 1
ATOM 956 N N . SER A 1 118 ? 10.641 -1.589 -20.304 1.00 94.56 118 SER A N 1
ATOM 957 C CA . SER A 1 118 ? 11.224 -2.181 -21.515 1.00 94.56 118 SER A CA 1
ATOM 958 C C . SER A 1 118 ? 10.376 -1.918 -22.762 1.00 94.56 118 SER A C 1
ATOM 960 O O . SER A 1 118 ? 10.911 -1.696 -23.844 1.00 94.56 118 SER A O 1
ATOM 962 N N . THR A 1 119 ? 9.051 -1.900 -22.604 1.00 95.00 119 THR A N 1
ATOM 963 C CA . THR A 1 119 ? 8.098 -1.676 -23.699 1.00 95.00 119 THR A CA 1
ATOM 964 C C . THR A 1 119 ? 7.920 -0.194 -24.002 1.00 95.00 119 THR A C 1
ATOM 966 O O . THR A 1 119 ? 7.885 0.203 -25.164 1.00 95.00 119 THR A O 1
ATOM 969 N N . SER A 1 120 ? 7.818 0.645 -22.970 1.00 94.81 120 SER A N 1
ATOM 970 C CA . SER A 1 120 ? 7.727 2.094 -23.119 1.00 94.81 120 SER A CA 1
ATOM 971 C C . SER A 1 120 ? 8.287 2.810 -21.888 1.00 94.81 120 SER A C 1
ATOM 973 O O . SER A 1 120 ? 7.569 3.038 -20.906 1.00 94.81 120 SER A O 1
ATOM 975 N N . PRO A 1 121 ? 9.539 3.299 -21.956 1.00 92.44 121 PRO A N 1
ATOM 976 C CA . PRO A 1 121 ? 10.132 4.083 -20.874 1.00 92.44 121 PRO A CA 1
ATOM 977 C C . PRO A 1 121 ? 9.314 5.336 -20.541 1.00 92.44 121 PRO A C 1
ATOM 979 O O . PRO A 1 121 ? 9.276 5.792 -19.399 1.00 92.44 121 PRO A O 1
ATOM 982 N N . ARG A 1 122 ? 8.633 5.911 -21.542 1.00 92.75 122 ARG A N 1
ATOM 983 C CA . ARG A 1 122 ? 7.788 7.095 -21.361 1.00 92.75 122 ARG A CA 1
ATOM 984 C C . ARG A 1 122 ? 6.519 6.763 -20.578 1.00 92.75 122 ARG A C 1
ATOM 986 O O . ARG A 1 122 ? 6.191 7.511 -19.663 1.00 92.75 122 ARG A O 1
ATOM 993 N N . ALA A 1 123 ? 5.859 5.644 -20.887 1.00 92.19 123 ALA A N 1
ATOM 994 C CA . ALA A 1 123 ? 4.716 5.172 -20.106 1.00 92.19 123 ALA A CA 1
ATOM 995 C C . ALA A 1 123 ? 5.135 4.826 -18.673 1.00 92.19 123 ALA A C 1
ATOM 997 O O . ALA A 1 123 ? 4.439 5.186 -17.725 1.00 92.19 123 ALA A O 1
ATOM 998 N N . TYR A 1 124 ? 6.313 4.215 -18.507 1.00 93.69 124 TYR A N 1
ATOM 999 C CA . TYR A 1 124 ? 6.857 3.916 -17.189 1.00 93.69 124 TYR A CA 1
ATOM 1000 C C . TYR A 1 124 ? 7.097 5.173 -16.348 1.00 93.69 124 TYR A C 1
ATOM 1002 O O . TYR A 1 124 ? 6.709 5.201 -15.186 1.00 93.69 124 TYR A O 1
ATOM 1010 N N . LYS A 1 125 ? 7.648 6.252 -16.921 1.00 91.19 125 LYS A N 1
ATOM 1011 C CA . LYS A 1 125 ? 7.810 7.529 -16.200 1.00 91.19 125 LYS A CA 1
ATOM 1012 C C . LYS A 1 125 ? 6.479 8.077 -15.683 1.00 91.19 125 LYS A C 1
ATOM 1014 O O . LYS A 1 125 ? 6.407 8.520 -14.538 1.00 91.19 125 LYS A O 1
ATOM 1019 N N . THR A 1 126 ? 5.428 8.028 -16.504 1.00 91.94 126 THR A N 1
ATOM 1020 C CA . THR A 1 126 ? 4.082 8.461 -16.097 1.00 91.94 126 THR A CA 1
ATOM 1021 C C . THR A 1 126 ? 3.520 7.558 -15.000 1.00 91.94 126 THR A C 1
ATOM 1023 O O . THR A 1 126 ? 3.015 8.051 -13.995 1.00 91.94 126 THR A O 1
ATOM 1026 N N . PHE A 1 127 ? 3.667 6.241 -15.146 1.00 90.50 127 PHE A N 1
ATOM 1027 C CA . PHE A 1 127 ? 3.236 5.265 -14.147 1.00 90.50 127 PHE A CA 1
ATOM 1028 C C . PHE A 1 127 ? 3.953 5.461 -12.802 1.00 90.50 127 PHE A C 1
ATOM 1030 O O . PHE A 1 127 ? 3.307 5.596 -11.763 1.00 90.50 127 PHE A O 1
ATOM 1037 N N . HIS A 1 128 ? 5.282 5.564 -12.832 1.00 88.88 128 HIS A N 1
ATOM 1038 C CA . HIS A 1 128 ? 6.138 5.760 -11.666 1.00 88.88 128 HIS A CA 1
ATOM 1039 C C . HIS A 1 128 ? 5.786 7.040 -10.893 1.00 88.88 128 HIS A C 1
ATOM 1041 O O . HIS A 1 128 ? 5.831 7.057 -9.664 1.00 88.88 128 HIS A O 1
ATOM 1047 N N . HIS A 1 129 ? 5.389 8.111 -11.587 1.00 86.00 129 HIS A N 1
ATOM 1048 C CA . HIS A 1 129 ? 4.966 9.349 -10.934 1.00 86.00 129 HIS A CA 1
ATOM 1049 C C . HIS A 1 129 ? 3.737 9.144 -10.030 1.00 86.00 129 HIS A C 1
ATOM 1051 O O . HIS A 1 129 ? 3.725 9.616 -8.890 1.00 86.00 129 HIS A O 1
ATOM 1057 N N . HIS A 1 130 ? 2.736 8.397 -10.504 1.00 84.00 130 HIS A N 1
ATOM 1058 C CA . HIS A 1 130 ? 1.495 8.162 -9.762 1.00 84.00 130 HIS A CA 1
ATOM 1059 C C . HIS A 1 130 ? 1.629 7.056 -8.712 1.00 84.00 130 HIS A C 1
ATOM 1061 O O . HIS A 1 130 ? 1.275 7.259 -7.550 1.00 84.00 130 HIS A O 1
ATOM 1067 N N . PHE A 1 131 ? 2.168 5.901 -9.097 1.00 80.56 131 PHE A N 1
ATOM 1068 C CA . PHE A 1 131 ? 2.132 4.687 -8.275 1.00 80.56 131 PHE A CA 1
ATOM 1069 C C . PHE A 1 131 ? 3.454 4.400 -7.555 1.00 80.56 131 PHE A C 1
ATOM 1071 O O . PHE A 1 131 ? 3.490 3.607 -6.616 1.00 80.56 131 PHE A O 1
ATOM 1078 N N . GLY A 1 132 ? 4.537 5.084 -7.937 1.00 82.00 132 GLY A N 1
ATOM 1079 C CA . GLY A 1 132 ? 5.891 4.739 -7.510 1.00 82.00 132 GLY A CA 1
ATOM 1080 C C . GLY A 1 132 ? 6.448 3.538 -8.276 1.00 82.00 132 GLY A C 1
ATOM 1081 O O . GLY A 1 132 ? 5.907 3.120 -9.299 1.00 82.00 132 GLY A O 1
ATOM 1082 N N . GLY A 1 133 ? 7.561 2.999 -7.790 1.00 81.62 133 GLY A N 1
ATOM 1083 C CA . GLY A 1 133 ? 8.287 1.909 -8.434 1.00 81.62 133 GLY A CA 1
ATOM 1084 C C . GLY A 1 133 ? 9.791 2.086 -8.274 1.00 81.62 133 GLY A C 1
ATOM 1085 O O . GLY A 1 133 ? 10.271 3.120 -7.810 1.00 81.62 133 GLY A O 1
ATOM 1086 N N . ARG A 1 134 ? 10.555 1.059 -8.631 1.00 82.06 134 ARG A N 1
ATOM 1087 C CA . ARG A 1 134 ? 12.014 1.143 -8.625 1.00 82.06 134 ARG A CA 1
ATOM 1088 C C . ARG A 1 134 ? 12.482 2.101 -9.721 1.00 82.06 134 ARG A C 1
ATOM 1090 O O . ARG A 1 134 ? 12.162 1.896 -10.880 1.00 82.06 134 ARG A O 1
ATOM 1097 N N . SER A 1 135 ? 13.284 3.104 -9.373 1.00 79.44 135 SER A N 1
ATOM 1098 C CA . SER A 1 135 ? 13.946 3.919 -10.397 1.00 79.44 135 SER A CA 1
ATOM 1099 C C . SER A 1 135 ? 14.842 3.021 -11.255 1.00 79.44 135 SER A C 1
ATOM 1101 O O . SER A 1 135 ? 15.671 2.291 -10.706 1.00 79.44 135 SER A O 1
ATOM 1103 N N . LEU A 1 136 ? 14.641 3.075 -12.573 1.00 70.69 136 LEU A N 1
ATOM 1104 C CA . LEU A 1 136 ? 15.416 2.363 -13.592 1.00 70.69 136 LEU A CA 1
ATOM 1105 C C . LEU A 1 136 ? 16.408 3.301 -14.276 1.00 70.69 136 LEU A C 1
ATOM 1107 O O . LEU A 1 136 ? 16.080 4.507 -14.386 1.00 70.69 136 LEU A O 1
#

Organism: NCBI:txid1036808

pLDDT: mean 75.93, std 15.49, range [34.38, 95.0]

Sequence (136 aa):
MYKLYRTTKIHTFQNVLNRKEPDEKNMKYVPKGYRCQELGSIYLKYHGVRQLIEENTGQSPWLRFAQGVVDGVYKEQHVLLGMVEAMVKKAEHLSNGNGLQNMSYNKAFDLFCLVLASTSPRAYKTFHHHFGGRSL

Radius of gyration: 24.21 Å; chains: 1; bounding box: 62×27×60 Å

Secondary structure (DSSP, 8-state):
----SSSTT-HHHHHHHTPPPPPGGGGGGS-GGGS-HHHHHHHHH-TTHHHHHHS-SS--HHHHHHHHHHHTTTTT-HHHHHHHHHHHHHHHHHHTT--STT----HHHHHHHHHHHHH-HHHHHHHHHHH-----